Protein AF-A0A5Y8DZ98-F1 (afdb_monomer_lite)

pLDDT: mean 87.69, std 13.93, range [30.34, 97.5]

Radius of gyration: 17.72 Å; chains: 1; bounding box: 36×56×47 Å

Structure (mmCIF, N/CA/C/O backbone):
data_AF-A0A5Y8DZ98-F1
#
_entry.id   AF-A0A5Y8DZ98-F1
#
loop_
_atom_site.group_PDB
_atom_site.id
_atom_site.type_symbol
_atom_site.label_atom_id
_atom_site.label_alt_id
_atom_site.label_comp_id
_atom_site.label_asym_id
_atom_site.label_entity_id
_atom_site.label_seq_id
_atom_site.pdbx_PDB_ins_code
_atom_site.Cartn_x
_atom_site.Cartn_y
_atom_site.Cartn_z
_atom_site.occupancy
_atom_site.B_iso_or_equiv
_atom_site.auth_seq_id
_atom_site.auth_comp_id
_atom_site.auth_asym_id
_atom_site.auth_atom_id
_atom_site.pdbx_PDB_model_num
ATOM 1 N N . GLN A 1 1 ? -10.056 -2.337 24.610 1.00 84.56 1 GLN A N 1
ATOM 2 C CA . GLN A 1 1 ? -8.686 -2.217 24.076 1.00 84.56 1 GLN A CA 1
ATOM 3 C C . GLN A 1 1 ? -8.654 -0.994 23.177 1.00 84.56 1 GLN A C 1
ATOM 5 O O . GLN A 1 1 ? -9.555 -0.846 22.361 1.00 84.56 1 GLN A O 1
ATOM 10 N N . GLN A 1 2 ? -7.683 -0.100 23.363 1.00 93.94 2 GLN A N 1
ATOM 11 C CA . GLN A 1 2 ? -7.641 1.178 22.649 1.00 93.94 2 GLN A CA 1
ATOM 12 C C . GLN A 1 2 ? -6.742 1.123 21.413 1.00 93.94 2 GLN A C 1
ATOM 14 O O . GLN A 1 2 ? -5.702 0.453 21.412 1.00 93.94 2 GLN A O 1
ATOM 19 N N . MET A 1 3 ? -7.167 1.861 20.392 1.00 96.44 3 MET A N 1
ATOM 20 C CA . MET A 1 3 ? -6.425 2.163 19.170 1.00 96.44 3 MET A CA 1
ATOM 21 C C . MET A 1 3 ? -6.492 3.668 18.918 1.00 96.44 3 MET A C 1
ATOM 23 O O . MET A 1 3 ? -7.283 4.382 19.543 1.00 96.44 3 MET A O 1
ATOM 27 N N . ALA A 1 4 ? -5.654 4.143 18.011 1.00 94.94 4 ALA A N 1
ATOM 28 C CA . ALA A 1 4 ? -5.547 5.533 17.635 1.00 94.94 4 ALA A CA 1
ATOM 29 C C . ALA A 1 4 ? -5.666 5.708 16.120 1.00 94.94 4 ALA A C 1
ATOM 31 O O . ALA A 1 4 ? -5.240 4.862 15.335 1.00 94.94 4 ALA A O 1
ATOM 32 N N . ILE A 1 5 ? -6.207 6.855 15.724 1.00 93.25 5 ILE A N 1
ATOM 33 C CA . ILE A 1 5 ? -6.086 7.398 14.371 1.00 93.25 5 ILE A CA 1
ATOM 34 C C . ILE A 1 5 ? -5.378 8.751 14.428 1.00 93.25 5 ILE A C 1
ATOM 36 O O . ILE A 1 5 ? -5.344 9.408 15.475 1.00 93.25 5 ILE A O 1
ATOM 40 N N . LEU A 1 6 ? -4.809 9.157 13.298 1.00 89.31 6 LEU A N 1
ATOM 41 C CA . LEU A 1 6 ? -4.343 10.520 13.083 1.00 89.31 6 LEU A CA 1
ATOM 42 C C . LEU A 1 6 ? -5.478 11.298 12.424 1.00 89.31 6 LEU A C 1
ATOM 44 O O . LEU A 1 6 ? -6.036 10.832 11.437 1.00 89.31 6 LEU A O 1
ATOM 48 N N . VAL A 1 7 ? -5.829 12.451 12.981 1.00 86.06 7 VAL A N 1
ATOM 49 C CA . VAL A 1 7 ? -6.816 13.363 12.393 1.00 86.06 7 VAL A CA 1
ATOM 50 C C . VAL A 1 7 ? -6.179 14.728 12.208 1.00 86.06 7 VAL A C 1
ATOM 52 O O . VAL A 1 7 ? -5.336 15.127 13.013 1.00 86.06 7 VAL A O 1
ATOM 55 N N . ILE A 1 8 ? -6.591 15.440 11.161 1.00 81.69 8 ILE A N 1
ATOM 56 C CA . ILE A 1 8 ? -6.104 16.793 10.888 1.00 81.69 8 ILE A CA 1
ATOM 57 C C . ILE A 1 8 ? -6.419 17.675 12.100 1.00 81.69 8 ILE A C 1
ATOM 59 O O . ILE A 1 8 ? -7.532 17.649 12.635 1.00 81.69 8 ILE A O 1
ATOM 63 N N . SER A 1 9 ? -5.417 18.416 12.562 1.00 79.06 9 SER A N 1
ATOM 64 C CA . SER A 1 9 ? -5.589 19.362 13.660 1.00 79.06 9 SER A CA 1
ATOM 65 C C . SER A 1 9 ? -6.447 20.541 13.199 1.00 79.06 9 SER A C 1
ATOM 67 O O . SER A 1 9 ? -6.274 21.054 12.097 1.00 79.06 9 SER A O 1
ATOM 69 N N . ASP A 1 10 ? -7.356 21.005 14.057 1.00 76.50 10 ASP A N 1
ATOM 70 C CA . ASP A 1 10 ? -8.310 22.072 13.711 1.00 76.50 10 ASP A CA 1
ATOM 71 C C . ASP A 1 10 ? -7.631 23.455 13.567 1.00 76.50 10 ASP A C 1
ATOM 73 O O . ASP A 1 10 ? -8.266 24.431 13.169 1.00 76.50 10 ASP A O 1
ATOM 77 N N . SER A 1 11 ? -6.344 23.561 13.924 1.00 74.38 11 SER A N 1
ATOM 78 C CA . SER A 1 11 ? -5.565 24.800 13.945 1.00 74.38 11 SER A CA 1
ATOM 79 C C . SER A 1 11 ? -4.071 24.536 13.738 1.00 74.38 11 SER A C 1
ATOM 81 O O . SER A 1 11 ? -3.528 23.585 14.298 1.00 74.38 11 SER A O 1
ATOM 83 N N . GLU A 1 12 ? -3.388 25.431 13.015 1.00 78.25 12 GLU A N 1
ATOM 84 C CA . GLU A 1 12 ? -1.917 25.433 12.878 1.00 78.25 12 GLU A CA 1
ATOM 85 C C . GLU A 1 12 ? -1.182 25.726 14.192 1.00 78.25 12 GLU A C 1
ATOM 87 O O . GLU A 1 12 ? 0.001 25.431 14.328 1.00 78.25 12 GLU A O 1
ATOM 92 N N . ASN A 1 13 ? -1.893 26.288 15.173 1.00 81.38 13 ASN A N 1
ATOM 93 C CA . ASN A 1 13 ? -1.358 26.576 16.503 1.00 81.38 13 ASN A CA 1
ATOM 94 C C . ASN A 1 13 ? -1.533 25.408 17.485 1.00 81.38 13 ASN A C 1
ATOM 96 O O . ASN A 1 13 ? -1.167 25.543 18.653 1.00 81.38 13 ASN A O 1
ATOM 100 N N . ASP A 1 14 ? -2.146 24.301 17.055 1.00 77.75 14 ASP A N 1
ATOM 101 C CA . ASP A 1 14 ? -2.228 23.099 17.880 1.00 77.75 14 ASP A CA 1
ATOM 102 C C . ASP A 1 14 ? -0.819 22.518 18.071 1.00 77.75 14 ASP A C 1
ATOM 104 O O . ASP A 1 14 ? -0.027 22.461 17.128 1.00 77.75 14 ASP A O 1
ATOM 108 N N . LEU A 1 15 ? -0.500 22.075 19.289 1.00 77.88 15 LEU A N 1
ATOM 109 C CA . LEU A 1 15 ? 0.803 21.469 19.591 1.00 77.88 15 LEU A CA 1
ATOM 110 C C . LEU A 1 15 ? 1.046 20.217 18.747 1.00 77.88 15 LEU A C 1
ATOM 112 O O . LEU A 1 15 ? 2.191 19.898 18.432 1.00 77.88 15 LEU A O 1
ATOM 116 N N . ASP A 1 16 ? -0.038 19.552 18.356 1.00 77.06 16 ASP A N 1
ATOM 117 C CA . ASP A 1 16 ? -0.005 18.355 17.533 1.00 77.06 16 ASP A CA 1
ATOM 118 C C . ASP A 1 16 ? -0.208 18.662 16.033 1.00 77.06 16 ASP A C 1
ATOM 120 O O . ASP A 1 16 ? -0.573 17.781 15.259 1.00 77.06 16 ASP A O 1
ATOM 124 N N . TYR A 1 17 ? -0.013 19.902 15.566 1.00 74.88 17 TYR A N 1
ATOM 125 C CA . TYR A 1 17 ? -0.068 20.212 14.131 1.00 74.88 17 TYR A CA 1
ATOM 126 C C . TYR A 1 17 ? 1.042 19.468 13.347 1.00 74.88 17 TYR A C 1
ATOM 128 O O . TYR A 1 17 ? 2.193 19.441 13.787 1.00 74.88 17 TYR A O 1
ATOM 136 N N . PRO A 1 18 ? 0.760 18.873 12.166 1.00 77.06 18 PRO A N 1
ATOM 137 C CA . PRO A 1 18 ? -0.502 18.928 11.422 1.00 77.06 18 PRO A CA 1
ATOM 138 C C . PRO A 1 18 ? -1.548 17.869 11.790 1.00 77.06 18 PRO A C 1
ATOM 140 O O . PRO A 1 18 ? -2.685 17.983 11.337 1.00 77.06 1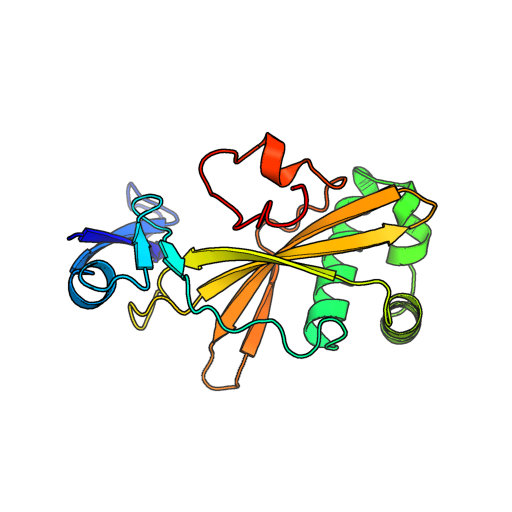8 PRO A O 1
ATOM 143 N N . ASN A 1 19 ? -1.197 16.847 12.577 1.00 82.81 19 ASN A N 1
ATOM 144 C CA . ASN A 1 19 ? -2.098 15.738 12.886 1.00 82.81 19 ASN A CA 1
ATOM 145 C C . ASN A 1 19 ? -2.100 15.386 14.375 1.00 82.81 19 ASN A C 1
ATOM 147 O O . ASN A 1 19 ? -1.088 14.924 14.909 1.00 82.81 19 ASN A O 1
ATOM 151 N N . LYS A 1 20 ? -3.275 15.460 15.003 1.00 87.44 20 LYS A N 1
ATOM 152 C CA . LYS A 1 20 ? -3.489 15.023 16.384 1.00 87.44 20 LYS A CA 1
ATOM 153 C C . LYS A 1 20 ? -3.864 13.550 16.469 1.00 87.44 20 LYS A C 1
ATOM 155 O O . LYS A 1 20 ? -4.538 12.988 15.600 1.00 87.44 20 LYS A O 1
ATOM 160 N N . ARG A 1 21 ? -3.455 12.914 17.566 1.00 91.00 21 ARG A N 1
ATOM 161 C CA . ARG A 1 21 ? -3.820 11.527 17.874 1.00 91.00 21 ARG A CA 1
ATOM 162 C C . ARG A 1 21 ? -5.205 11.482 18.517 1.00 91.00 21 ARG A C 1
ATOM 164 O O . ARG A 1 21 ? -5.408 12.045 19.589 1.00 91.00 21 ARG A O 1
ATOM 171 N N . LYS A 1 22 ? -6.139 10.743 17.917 1.00 92.31 22 LYS A N 1
ATOM 172 C CA . LYS A 1 22 ? -7.469 10.485 18.488 1.00 92.31 22 LYS A CA 1
ATOM 173 C C . LYS A 1 22 ? -7.595 9.021 18.897 1.00 92.31 22 LYS A C 1
ATOM 175 O O . LYS A 1 22 ? -7.582 8.134 18.048 1.00 92.31 22 LYS A O 1
ATOM 180 N N . TRP A 1 23 ? -7.730 8.783 20.199 1.00 95.38 23 TRP A N 1
ATOM 181 C CA . TRP A 1 23 ? -7.955 7.454 20.768 1.00 95.38 23 TRP A CA 1
ATOM 182 C C . TRP A 1 23 ? -9.430 7.055 20.700 1.00 95.38 23 TRP A C 1
ATOM 184 O O . TRP A 1 23 ? -10.314 7.894 20.874 1.00 95.38 23 TRP A O 1
ATOM 194 N N . PHE A 1 24 ? -9.699 5.768 20.503 1.00 96.31 24 PHE A N 1
ATOM 195 C CA . PHE A 1 24 ? -11.048 5.205 20.535 1.00 96.31 24 PHE A CA 1
ATOM 196 C C . PHE A 1 24 ? -11.033 3.753 21.031 1.00 96.31 24 PHE A C 1
ATOM 198 O O . PHE A 1 24 ? -9.983 3.104 21.100 1.00 96.31 24 PHE A O 1
ATOM 205 N N . ASP A 1 25 ? -12.205 3.243 21.414 1.00 96.75 25 ASP A N 1
ATOM 206 C CA . ASP A 1 25 ? -12.356 1.846 21.812 1.00 96.75 25 ASP A CA 1
ATOM 207 C C . ASP A 1 25 ? -12.480 0.938 20.582 1.00 96.75 25 ASP A C 1
ATOM 209 O O . ASP A 1 25 ? -13.462 0.991 19.845 1.00 96.75 25 ASP A O 1
ATOM 213 N N . ALA A 1 26 ? -11.488 0.070 20.386 1.00 96.94 26 ALA A N 1
ATOM 214 C CA . ALA A 1 26 ? -11.441 -0.912 19.309 1.00 96.94 26 ALA A CA 1
ATOM 215 C C . ALA A 1 26 ? -11.724 -2.343 19.802 1.00 96.94 26 ALA A C 1
ATOM 217 O O . ALA A 1 26 ? -11.442 -3.313 19.093 1.00 96.94 26 ALA A O 1
ATOM 218 N N . SER A 1 27 ? -12.278 -2.507 21.015 1.00 96.06 27 SER A N 1
ATOM 219 C CA . SER A 1 27 ? -12.555 -3.825 21.613 1.00 96.06 27 SER A CA 1
ATOM 220 C C . SER A 1 27 ? -13.384 -4.733 20.708 1.00 96.06 27 SER A C 1
ATOM 222 O O . SER A 1 27 ? -13.138 -5.936 20.666 1.00 96.06 27 SER A O 1
ATOM 224 N N . ARG A 1 28 ? -14.333 -4.172 19.946 1.00 96.12 28 ARG A N 1
ATOM 225 C CA . ARG A 1 28 ? -15.151 -4.925 18.982 1.00 96.12 28 ARG A CA 1
ATOM 226 C C . ARG A 1 28 ? -14.298 -5.715 17.986 1.00 96.12 28 ARG A C 1
ATOM 228 O O . ARG A 1 28 ? -14.642 -6.844 17.667 1.00 96.12 28 ARG A O 1
ATOM 235 N N . TRP A 1 29 ? -13.192 -5.142 17.520 1.00 96.00 29 TRP A N 1
ATOM 236 C CA . TRP A 1 29 ? -12.321 -5.775 16.529 1.00 96.00 29 TRP A CA 1
ATOM 237 C C . TRP A 1 29 ? -11.257 -6.647 17.186 1.00 96.00 29 TRP A C 1
ATOM 239 O O . TRP A 1 29 ? -11.054 -7.791 16.783 1.00 96.00 29 TRP A O 1
ATOM 249 N N . LEU A 1 30 ? -10.651 -6.140 18.260 1.00 95.25 30 LEU A N 1
ATOM 250 C CA . LEU A 1 30 ? -9.558 -6.799 18.977 1.00 95.25 30 LEU A CA 1
ATOM 251 C C . LEU A 1 30 ? -9.996 -7.966 19.878 1.00 95.25 30 LEU A C 1
ATOM 253 O O . LEU A 1 30 ? -9.157 -8.714 20.368 1.00 95.25 30 LEU A O 1
ATOM 257 N N . SER A 1 31 ? -11.298 -8.132 20.112 1.00 95.25 31 SER A N 1
ATOM 258 C CA . SER A 1 31 ? -11.852 -9.322 20.776 1.00 95.25 31 SER A CA 1
ATOM 259 C C . SER A 1 31 ? -11.991 -10.525 19.839 1.00 95.25 31 SER A C 1
ATOM 261 O O . SER A 1 31 ? -12.240 -11.637 20.301 1.00 95.25 31 SER A O 1
ATOM 263 N N . THR A 1 32 ? -11.829 -10.324 18.529 1.00 93.50 32 THR A N 1
ATOM 264 C CA . THR A 1 32 ? -11.897 -11.393 17.528 1.00 93.50 32 THR A CA 1
ATOM 265 C C . THR A 1 32 ? -10.506 -11.934 17.213 1.00 93.50 32 THR A C 1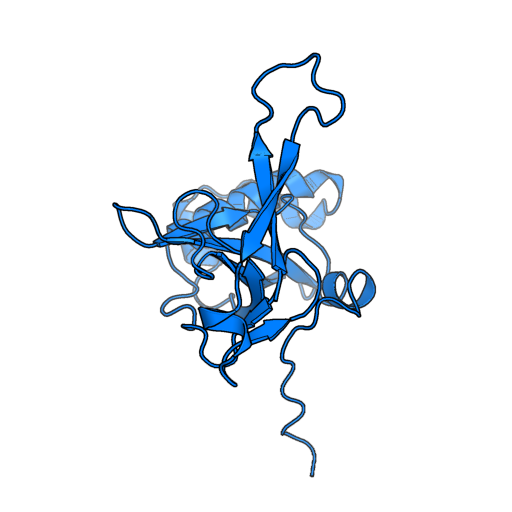
ATOM 267 O O . THR A 1 32 ? -9.517 -11.214 17.290 1.00 93.50 32 THR A O 1
ATOM 270 N N . SER A 1 33 ? -10.422 -13.185 16.758 1.00 92.31 33 SER A N 1
ATOM 271 C CA . SER A 1 33 ? -9.162 -13.750 16.256 1.00 92.31 33 SER A CA 1
ATOM 272 C C . SER A 1 33 ? -8.785 -13.251 14.857 1.00 92.31 33 SER A C 1
ATOM 274 O O . SER A 1 33 ? -7.773 -13.684 14.319 1.00 92.31 33 SER A O 1
ATOM 276 N N . GLN A 1 34 ? -9.618 -12.421 14.219 1.00 95.31 34 GLN A N 1
ATOM 277 C CA . GLN A 1 34 ? -9.360 -11.917 12.870 1.00 95.31 34 GLN A CA 1
ATOM 278 C C . GLN A 1 34 ? -8.302 -10.813 12.869 1.00 95.31 34 GLN A C 1
ATOM 280 O O . GLN A 1 34 ? -7.542 -10.717 11.908 1.00 95.31 34 GLN A O 1
ATOM 285 N N . TYR A 1 35 ? -8.253 -9.999 13.923 1.00 95.62 35 TYR A N 1
ATOM 286 C CA . TYR A 1 35 ? -7.375 -8.840 13.998 1.00 95.62 35 TYR A CA 1
ATOM 287 C C . TYR A 1 35 ? -6.327 -9.022 15.090 1.00 95.62 35 TYR A C 1
ATOM 289 O O . TYR A 1 35 ? -6.663 -9.223 16.254 1.00 95.62 35 TYR A O 1
ATOM 297 N N . ILE A 1 36 ? -5.054 -8.900 14.720 1.00 93.50 36 ILE A N 1
ATOM 298 C CA . ILE A 1 36 ? -3.935 -8.899 15.667 1.00 93.50 36 ILE A CA 1
ATOM 299 C C . ILE A 1 36 ? -3.390 -7.476 15.744 1.00 93.50 36 ILE A C 1
ATOM 301 O O . ILE A 1 36 ? -3.032 -6.895 14.721 1.00 93.50 36 ILE A O 1
ATOM 305 N N . LYS A 1 37 ? -3.330 -6.901 16.950 1.00 93.44 37 LYS A N 1
ATOM 306 C CA . LYS A 1 37 ? -2.743 -5.571 17.154 1.00 93.44 37 LYS A CA 1
ATOM 307 C C . LYS A 1 37 ? -1.243 -5.609 16.851 1.00 93.44 37 LYS A C 1
ATOM 309 O O . LYS A 1 37 ? -0.533 -6.413 17.449 1.00 93.44 37 LYS A O 1
ATOM 314 N N . ILE A 1 38 ? -0.785 -4.746 15.942 1.00 91.81 38 ILE A N 1
ATOM 315 C CA . ILE A 1 38 ? 0.643 -4.552 15.646 1.00 91.81 38 ILE A CA 1
ATOM 316 C C . ILE A 1 38 ? 1.178 -3.445 16.558 1.00 91.81 38 ILE A C 1
ATOM 318 O O . ILE A 1 38 ? 2.090 -3.663 17.350 1.00 91.81 38 ILE A O 1
ATOM 322 N N . ASP A 1 39 ? 0.553 -2.273 16.482 1.00 91.94 39 ASP A N 1
ATOM 323 C CA . ASP A 1 39 ? 0.817 -1.113 17.330 1.00 91.94 39 ASP A CA 1
ATOM 324 C C . ASP A 1 39 ? -0.486 -0.331 17.559 1.00 91.94 39 ASP A C 1
ATOM 326 O O . ASP A 1 39 ? -1.573 -0.869 17.363 1.00 91.94 39 ASP A O 1
ATOM 330 N N . ASP A 1 40 ? -0.412 0.914 18.028 1.00 94.19 40 ASP A N 1
ATOM 331 C CA . ASP A 1 40 ? -1.602 1.723 18.312 1.00 94.19 40 ASP A CA 1
ATOM 332 C C . ASP A 1 40 ? -2.390 2.160 17.070 1.00 94.19 40 ASP A C 1
ATOM 334 O O . ASP A 1 40 ? -3.540 2.564 17.218 1.00 94.19 40 ASP A O 1
ATOM 338 N N . PHE A 1 41 ? -1.825 2.060 15.867 1.00 92.56 41 PHE A N 1
ATOM 339 C CA . PHE A 1 41 ? -2.428 2.532 14.617 1.00 92.56 41 PHE A CA 1
ATOM 340 C C . PHE A 1 41 ? -2.752 1.401 13.641 1.00 92.56 41 PHE A C 1
ATOM 342 O O . PHE A 1 41 ? -3.690 1.523 12.850 1.00 92.56 41 PHE A O 1
ATOM 349 N N . TYR A 1 42 ? -1.996 0.304 13.698 1.00 93.56 42 TYR A N 1
ATOM 350 C CA . TYR A 1 42 ? -2.086 -0.778 12.728 1.00 93.56 42 TYR A CA 1
ATOM 351 C C . TYR A 1 42 ? -2.496 -2.112 13.345 1.00 93.56 42 TYR A C 1
ATOM 353 O O . TYR A 1 42 ? -2.116 -2.484 14.460 1.00 93.56 42 TYR A O 1
ATOM 361 N N . LEU A 1 43 ? -3.242 -2.868 12.547 1.00 94.50 43 LEU A N 1
ATOM 362 C CA . LEU A 1 43 ? -3.644 -4.239 12.807 1.00 94.50 43 LEU A CA 1
ATOM 363 C C . LEU A 1 43 ? -3.188 -5.135 11.657 1.00 94.50 43 LEU A C 1
ATOM 365 O O . LEU A 1 43 ? -3.141 -4.712 10.504 1.00 94.50 43 LEU A O 1
ATOM 369 N N . LEU A 1 44 ? -2.951 -6.404 11.953 1.00 94.38 44 LEU A N 1
ATOM 370 C CA . LEU A 1 44 ? -2.923 -7.456 10.948 1.00 94.38 44 LEU A CA 1
ATOM 371 C C . LEU A 1 44 ? -4.339 -8.028 10.809 1.00 94.38 44 LEU A C 1
ATOM 373 O O . LEU A 1 44 ? -4.878 -8.557 11.782 1.00 94.38 44 LEU A O 1
ATOM 377 N N . ASN A 1 45 ? -4.940 -7.936 9.619 1.00 95.00 45 ASN A N 1
ATOM 378 C CA . ASN A 1 45 ? -6.226 -8.567 9.309 1.00 95.00 45 ASN A CA 1
ATOM 379 C C . ASN A 1 45 ? -5.995 -9.941 8.667 1.00 95.00 45 ASN A C 1
ATOM 381 O O . ASN A 1 45 ? -5.615 -10.037 7.505 1.00 95.00 45 ASN A O 1
ATOM 385 N N . LEU A 1 46 ? -6.264 -11.021 9.398 1.00 93.19 46 LEU A N 1
ATOM 386 C CA . LEU A 1 46 ? -6.078 -12.395 8.910 1.00 93.19 46 LEU A CA 1
ATOM 387 C C . LEU A 1 46 ? -7.105 -12.820 7.850 1.00 93.19 46 LEU A C 1
ATOM 389 O O . LEU A 1 46 ? -6.950 -13.872 7.233 1.00 93.19 46 LEU A O 1
ATOM 393 N N . LYS A 1 47 ? -8.164 -12.031 7.651 1.00 94.12 47 LYS A N 1
ATOM 394 C CA . LYS A 1 47 ? -9.195 -12.247 6.627 1.00 94.12 47 LYS A CA 1
ATOM 395 C C . LYS A 1 47 ? -9.307 -11.030 5.708 1.00 94.12 47 LYS A C 1
ATOM 397 O O . LYS A 1 47 ? -10.409 -10.594 5.384 1.00 94.12 47 LYS A O 1
ATOM 402 N N . TYR A 1 48 ? -8.168 -10.446 5.338 1.00 92.38 48 TYR A N 1
ATOM 403 C CA . TYR A 1 48 ? -8.131 -9.342 4.385 1.00 92.38 48 TYR A CA 1
ATOM 404 C C . TYR A 1 48 ? -8.703 -9.771 3.027 1.00 92.38 48 TYR A C 1
ATOM 406 O O . TYR A 1 48 ? -8.578 -10.924 2.610 1.00 92.38 48 TYR A O 1
ATOM 414 N N . HIS A 1 49 ? -9.310 -8.824 2.315 1.00 91.50 49 HIS A N 1
ATOM 415 C CA . HIS A 1 49 ? -9.692 -9.044 0.924 1.00 91.50 49 HIS A CA 1
ATOM 416 C C . HIS A 1 49 ? -8.451 -8.894 0.038 1.00 91.50 49 HIS A C 1
ATOM 418 O O . HIS A 1 49 ? -7.825 -7.830 0.097 1.00 91.50 49 HIS A O 1
ATOM 424 N N . PRO A 1 50 ? -8.065 -9.896 -0.768 1.00 92.12 50 PRO A N 1
ATOM 425 C CA . PRO A 1 50 ? -6.961 -9.749 -1.710 1.00 92.12 50 PRO A CA 1
ATOM 426 C C . PRO A 1 50 ? -7.266 -8.673 -2.762 1.00 92.12 50 PRO A C 1
ATOM 428 O O . PRO A 1 50 ? -8.373 -8.138 -2.840 1.00 92.12 50 PRO A O 1
ATOM 431 N N . VAL A 1 51 ? -6.258 -8.301 -3.548 1.00 92.38 51 VAL A N 1
ATOM 432 C CA . VAL A 1 51 ? -6.460 -7.403 -4.691 1.00 92.38 51 VAL A CA 1
ATOM 433 C C . VAL A 1 51 ? -6.895 -8.244 -5.883 1.00 92.38 51 VAL A C 1
ATOM 435 O O . VAL A 1 51 ? -6.090 -9.000 -6.420 1.00 92.38 51 VAL A O 1
ATOM 438 N N . ASP A 1 52 ? -8.155 -8.098 -6.291 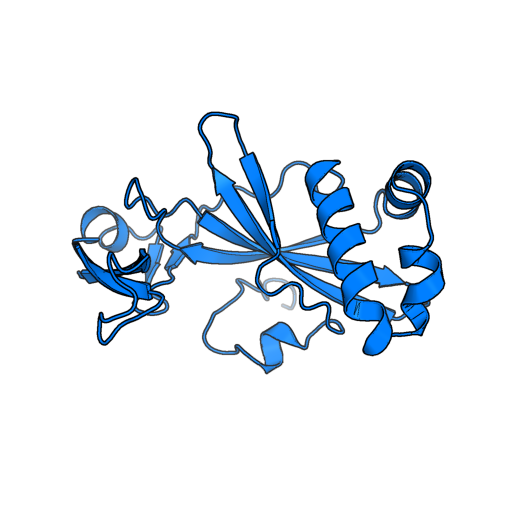1.00 88.38 52 ASP A N 1
ATOM 439 C CA . ASP A 1 52 ? -8.765 -8.929 -7.339 1.00 88.38 52 ASP A CA 1
ATOM 440 C C . ASP A 1 52 ? -8.067 -8.785 -8.698 1.00 88.38 52 ASP A C 1
ATOM 442 O O . ASP A 1 52 ? -7.852 -9.766 -9.407 1.00 88.38 52 ASP A O 1
ATOM 446 N N . ASN A 1 53 ? -7.686 -7.555 -9.058 1.00 90.94 53 ASN A N 1
ATOM 447 C CA . ASN A 1 53 ? -6.968 -7.259 -10.291 1.00 90.94 53 ASN A CA 1
ATOM 448 C C . ASN A 1 53 ? -5.773 -6.343 -10.014 1.00 90.94 53 ASN A C 1
ATOM 450 O O . ASN A 1 53 ? -5.908 -5.125 -9.924 1.00 90.94 53 ASN A O 1
ATOM 454 N N . VAL A 1 54 ? -4.578 -6.927 -9.934 1.00 91.31 54 VAL A N 1
ATOM 455 C CA . VAL A 1 54 ? -3.319 -6.176 -9.782 1.00 91.31 54 VAL A CA 1
ATOM 456 C C . VAL A 1 54 ? -2.988 -5.293 -10.992 1.00 91.31 54 VAL A C 1
ATOM 458 O O . VAL A 1 54 ? -2.200 -4.363 -10.860 1.00 91.31 54 VAL A O 1
ATOM 461 N N . ASN A 1 55 ? -3.600 -5.553 -12.153 1.00 89.75 55 ASN A N 1
ATOM 462 C CA . ASN A 1 55 ? -3.477 -4.738 -13.363 1.00 89.75 55 ASN A CA 1
ATOM 463 C C . ASN A 1 55 ? -4.622 -3.714 -13.492 1.00 89.75 55 ASN A C 1
ATOM 465 O O . ASN A 1 55 ? -4.926 -3.273 -14.601 1.00 89.75 55 ASN A O 1
ATOM 469 N N . ASP A 1 56 ? -5.307 -3.373 -12.396 1.00 91.44 56 ASP A N 1
ATOM 470 C CA . ASP A 1 56 ? -6.318 -2.317 -12.397 1.00 91.44 56 ASP A CA 1
ATOM 471 C C . ASP A 1 56 ? -5.727 -0.977 -12.866 1.00 91.44 56 ASP A C 1
ATOM 473 O O . ASP A 1 56 ? -4.602 -0.609 -12.515 1.00 91.44 56 ASP A O 1
ATOM 477 N N . ALA A 1 57 ? -6.491 -0.225 -13.660 1.00 89.50 57 ALA A N 1
ATOM 478 C CA . ALA A 1 57 ? -6.015 1.024 -14.246 1.00 89.50 57 ALA A CA 1
ATOM 479 C C . ALA A 1 57 ? -5.625 2.062 -13.179 1.00 89.50 57 ALA A C 1
ATOM 481 O O . ALA A 1 57 ? -4.650 2.789 -13.373 1.00 89.50 57 ALA A O 1
ATOM 482 N N . GLY A 1 58 ? -6.329 2.107 -12.044 1.00 89.69 58 GLY A N 1
ATOM 483 C CA . GLY A 1 58 ? -6.001 2.986 -10.925 1.00 89.69 58 GLY A CA 1
ATOM 484 C C . GLY A 1 58 ? -4.650 2.642 -10.301 1.00 89.69 58 GLY A C 1
ATOM 485 O O . GLY A 1 58 ? -3.817 3.531 -10.114 1.00 89.69 58 GLY A O 1
ATOM 486 N N . ILE A 1 59 ? -4.387 1.352 -10.063 1.00 92.31 59 ILE A N 1
ATOM 487 C CA . ILE A 1 59 ? -3.093 0.865 -9.551 1.00 92.31 59 ILE A CA 1
ATOM 488 C C . ILE A 1 59 ? -1.964 1.244 -10.512 1.00 92.31 59 ILE A C 1
ATOM 490 O O . ILE A 1 59 ? -0.950 1.805 -10.092 1.00 92.31 59 ILE A O 1
ATOM 494 N N . ILE A 1 60 ? -2.149 0.979 -11.807 1.00 93.44 60 ILE A N 1
ATOM 495 C CA . ILE A 1 60 ? -1.153 1.288 -12.835 1.00 93.44 60 ILE A CA 1
ATOM 496 C C . ILE A 1 60 ? -0.838 2.784 -12.879 1.00 93.44 60 ILE A C 1
ATOM 498 O O . ILE A 1 60 ? 0.331 3.163 -12.923 1.00 93.44 60 ILE A O 1
ATOM 502 N N . VAL A 1 61 ? -1.859 3.642 -12.862 1.00 91.62 61 VAL A N 1
ATOM 503 C CA . VAL A 1 61 ? -1.664 5.096 -12.909 1.00 91.62 61 VAL A CA 1
ATOM 504 C C . VAL A 1 61 ? -0.855 5.571 -11.702 1.00 91.62 61 VAL A C 1
ATOM 506 O O . VAL A 1 61 ? 0.096 6.336 -11.863 1.00 91.62 61 VAL A O 1
ATOM 509 N N . ILE A 1 62 ? -1.171 5.083 -10.504 1.00 92.06 62 ILE A N 1
ATOM 510 C CA . ILE A 1 62 ? -0.455 5.458 -9.277 1.00 92.06 62 ILE A CA 1
ATOM 511 C C . ILE A 1 62 ? 0.987 4.964 -9.301 1.00 92.06 62 ILE A C 1
ATOM 513 O O . ILE A 1 62 ? 1.900 5.711 -8.946 1.00 92.06 62 ILE A O 1
ATOM 517 N N . LEU A 1 63 ? 1.211 3.734 -9.762 1.00 93.50 63 LEU A N 1
ATOM 518 C CA . LEU A 1 63 ? 2.553 3.199 -9.940 1.00 93.50 63 LEU A CA 1
ATOM 519 C C . LEU A 1 63 ? 3.371 4.061 -10.910 1.00 93.50 63 LEU A C 1
ATOM 521 O O . LEU A 1 63 ? 4.535 4.353 -10.644 1.00 93.50 63 LEU A O 1
ATOM 525 N N . HIS A 1 64 ? 2.762 4.512 -12.006 1.00 93.94 64 HIS A N 1
ATOM 526 C CA . HIS A 1 64 ? 3.424 5.379 -12.974 1.00 93.94 64 HIS A CA 1
ATOM 527 C C . HIS A 1 64 ? 3.846 6.718 -12.355 1.00 93.94 64 HIS A C 1
ATOM 529 O O . HIS A 1 64 ? 4.973 7.173 -12.568 1.00 93.94 64 HIS A O 1
ATOM 535 N N . PHE A 1 65 ? 2.974 7.331 -11.546 1.00 92.44 65 PHE A N 1
ATOM 536 C CA . PHE A 1 65 ? 3.315 8.536 -10.787 1.00 92.44 65 PHE A CA 1
ATOM 537 C C . PHE A 1 65 ? 4.471 8.287 -9.812 1.00 92.44 65 PHE A C 1
ATOM 539 O O . PHE A 1 65 ? 5.445 9.036 -9.827 1.00 92.44 65 PHE A O 1
ATOM 546 N N . ALA A 1 66 ? 4.432 7.192 -9.048 1.00 93.25 66 ALA A N 1
ATOM 547 C CA . ALA A 1 66 ? 5.520 6.831 -8.140 1.00 93.25 66 ALA A CA 1
ATOM 548 C C . ALA A 1 66 ? 6.858 6.622 -8.879 1.00 93.25 66 ALA A C 1
ATOM 550 O O . ALA A 1 66 ? 7.913 7.011 -8.379 1.00 93.25 66 ALA A O 1
ATOM 551 N N . ILE A 1 67 ? 6.832 6.057 -10.093 1.00 94.50 67 ILE A N 1
ATOM 552 C CA . ILE A 1 67 ? 8.025 5.894 -10.937 1.00 94.50 67 ILE A CA 1
ATOM 553 C C . ILE A 1 67 ? 8.599 7.245 -11.361 1.00 94.50 67 ILE A C 1
ATOM 555 O O . ILE A 1 67 ? 9.814 7.434 -11.293 1.00 94.50 67 ILE A O 1
ATOM 559 N N . ARG A 1 68 ? 7.745 8.190 -11.767 1.00 93.56 68 ARG A N 1
ATOM 560 C CA . ARG A 1 68 ? 8.165 9.548 -12.148 1.00 93.56 68 ARG A CA 1
ATOM 561 C C . ARG A 1 68 ? 8.837 10.283 -10.992 1.00 93.56 68 ARG A C 1
ATOM 563 O O . ARG A 1 68 ? 9.883 10.891 -11.201 1.00 93.56 68 ARG A O 1
ATOM 570 N N . ASP A 1 69 ? 8.311 10.158 -9.779 1.00 92.31 69 ASP A N 1
ATOM 571 C CA . ASP A 1 69 ? 8.906 10.787 -8.593 1.00 92.31 69 ASP A CA 1
ATOM 572 C C . ASP A 1 69 ? 10.229 10.122 -8.176 1.00 92.31 69 ASP A C 1
ATOM 574 O O . ASP A 1 69 ? 11.128 10.765 -7.625 1.00 92.31 69 ASP A O 1
ATOM 578 N N . ALA A 1 70 ? 10.395 8.837 -8.493 1.00 93.19 70 ALA A N 1
ATOM 579 C CA . ALA A 1 70 ? 11.565 8.056 -8.119 1.00 93.19 70 ALA A CA 1
ATOM 580 C C . ALA A 1 70 ? 12.777 8.216 -9.056 1.00 93.19 70 ALA A C 1
ATOM 582 O O . ALA A 1 70 ? 13.861 7.750 -8.700 1.00 93.19 70 ALA A O 1
ATOM 583 N N . ILE A 1 71 ? 12.658 8.886 -10.211 1.00 95.00 71 ILE A N 1
ATOM 584 C CA . ILE A 1 71 ? 13.733 8.954 -11.226 1.00 95.00 71 ILE A CA 1
ATOM 585 C C . ILE A 1 71 ? 15.050 9.538 -10.700 1.00 95.00 71 ILE A C 1
ATOM 587 O O . ILE A 1 71 ? 16.121 9.143 -11.150 1.00 95.00 71 ILE A O 1
ATOM 591 N N . LYS A 1 72 ? 15.000 10.457 -9.725 1.00 93.75 72 LYS A N 1
ATOM 592 C CA . LYS A 1 72 ? 16.217 11.012 -9.102 1.00 93.75 72 LYS A CA 1
ATOM 593 C C . LYS A 1 72 ? 16.993 9.949 -8.322 1.00 93.75 72 LYS A C 1
ATOM 595 O O . LYS A 1 72 ? 18.214 10.017 -8.247 1.00 93.75 72 LYS A O 1
ATOM 600 N N . LYS A 1 73 ? 16.277 8.993 -7.729 1.00 94.56 73 LYS A N 1
ATOM 601 C CA . LYS A 1 73 ? 16.829 7.892 -6.934 1.00 94.56 73 LYS A CA 1
ATOM 602 C C . LYS A 1 73 ? 17.174 6.678 -7.799 1.00 94.56 73 LYS A C 1
ATOM 604 O O . LYS A 1 73 ? 18.169 6.015 -7.526 1.00 94.56 73 LYS A O 1
ATOM 609 N N . PHE A 1 74 ? 16.374 6.414 -8.830 1.00 96.00 74 PHE A N 1
ATOM 610 C CA . PHE A 1 74 ? 16.536 5.303 -9.767 1.00 96.00 74 PHE A CA 1
ATOM 611 C C . PHE A 1 74 ? 16.472 5.807 -11.217 1.00 96.00 74 PHE A C 1
ATOM 613 O O . PHE A 1 74 ? 15.439 5.655 -11.881 1.00 96.00 74 PHE A O 1
ATOM 620 N N . PRO A 1 75 ? 17.552 6.430 -11.729 1.00 96.12 75 PRO A N 1
ATOM 621 C CA . PRO A 1 75 ? 17.590 6.967 -13.090 1.00 96.12 75 PRO A CA 1
ATOM 622 C C . PRO A 1 75 ? 17.330 5.916 -14.174 1.00 96.12 75 PRO A C 1
ATOM 624 O O . PRO A 1 75 ? 16.862 6.247 -15.261 1.00 96.12 75 PRO A O 1
ATOM 627 N N . GLU A 1 76 ? 17.586 4.638 -13.891 1.00 96.31 76 GLU A N 1
ATOM 628 C CA . GLU A 1 76 ? 17.293 3.533 -14.800 1.00 96.31 76 GLU A CA 1
ATOM 629 C C . GLU A 1 76 ? 15.797 3.416 -15.145 1.00 96.31 76 GLU A C 1
ATOM 631 O O . GLU A 1 76 ? 15.459 2.953 -16.237 1.00 96.31 76 GLU A O 1
ATOM 636 N N . LEU A 1 77 ? 14.902 3.912 -14.281 1.00 96.81 77 LEU A N 1
ATOM 637 C CA . LEU A 1 77 ? 13.454 3.924 -14.505 1.00 96.81 77 LEU A CA 1
ATOM 638 C C . LEU A 1 77 ? 12.988 5.027 -15.472 1.00 96.81 77 LEU A C 1
ATOM 640 O O . LEU A 1 77 ? 11.803 5.080 -15.805 1.00 96.81 77 LEU A O 1
ATOM 644 N N . LEU A 1 78 ? 13.890 5.888 -15.965 1.00 97.00 78 LEU A N 1
ATOM 645 C CA . LEU A 1 78 ? 13.547 7.035 -16.813 1.00 97.00 78 LEU A CA 1
ATOM 646 C C . LEU A 1 78 ? 12.691 6.644 -18.027 1.00 97.00 78 LEU A C 1
ATOM 648 O O . LEU A 1 78 ? 11.704 7.315 -18.317 1.00 97.00 78 LEU A O 1
ATOM 652 N N . LYS A 1 79 ? 13.009 5.526 -18.692 1.00 96.94 79 LYS A N 1
ATOM 653 C CA . LYS A 1 79 ? 12.232 5.051 -19.851 1.00 96.94 79 LYS A CA 1
ATOM 654 C C . LYS A 1 79 ? 10.784 4.730 -19.488 1.00 96.94 79 LYS A C 1
ATOM 656 O O . LYS A 1 79 ? 9.896 5.054 -20.263 1.00 96.94 79 LYS A O 1
ATOM 661 N N . LEU A 1 80 ? 10.549 4.129 -18.319 1.00 96.62 80 LEU A N 1
ATOM 662 C CA . LEU A 1 80 ? 9.195 3.857 -17.838 1.00 96.62 80 LEU A CA 1
ATOM 663 C C . LEU A 1 80 ? 8.461 5.156 -17.507 1.00 96.62 80 LEU A C 1
ATOM 665 O O . LEU A 1 80 ? 7.317 5.315 -17.902 1.00 96.62 80 LEU A O 1
ATOM 669 N N . SER A 1 81 ? 9.135 6.106 -16.849 1.00 95.31 81 SER A N 1
ATOM 670 C CA . SER A 1 81 ? 8.530 7.389 -16.457 1.00 95.31 81 SER A CA 1
ATOM 671 C C . SER A 1 81 ? 8.064 8.255 -17.638 1.00 95.31 81 SER A C 1
ATOM 673 O O . SER A 1 81 ? 7.172 9.091 -17.474 1.00 95.31 81 SER A O 1
ATOM 675 N N . GLN A 1 82 ? 8.700 8.073 -18.802 1.00 96.62 82 GLN A N 1
ATOM 676 C CA . GLN A 1 82 ? 8.466 8.831 -20.031 1.00 96.62 82 GLN A CA 1
ATOM 677 C C . GLN A 1 82 ? 7.394 8.208 -20.930 1.00 96.62 82 GLN A C 1
ATOM 679 O O . GLN A 1 82 ? 6.985 8.850 -21.896 1.00 96.62 82 GLN A O 1
ATOM 684 N N . MET A 1 83 ? 6.942 6.984 -20.636 1.00 97.50 83 MET A N 1
ATOM 685 C CA . MET A 1 83 ? 5.810 6.393 -21.345 1.00 97.50 83 MET A CA 1
ATOM 686 C C . MET A 1 83 ? 4.563 7.254 -21.119 1.00 97.50 83 MET A C 1
ATOM 688 O O . MET A 1 83 ? 4.408 7.909 -20.082 1.00 97.50 83 MET A O 1
ATOM 692 N N . ASP A 1 84 ? 3.645 7.256 -22.080 1.00 94.88 84 ASP A N 1
ATOM 693 C CA . ASP A 1 84 ? 2.289 7.701 -21.785 1.00 94.88 84 ASP A CA 1
ATOM 694 C C . ASP A 1 84 ? 1.551 6.633 -20.957 1.00 94.88 84 ASP A C 1
ATOM 696 O O . ASP A 1 84 ? 2.024 5.510 -20.771 1.00 94.88 84 ASP A O 1
ATOM 700 N N . ASN A 1 85 ? 0.388 6.981 -20.404 1.00 90.50 85 ASN A N 1
ATOM 701 C CA . ASN A 1 85 ? -0.337 6.072 -19.514 1.00 90.50 85 ASN A CA 1
ATOM 702 C C . ASN A 1 85 ? -0.827 4.798 -20.215 1.00 90.50 85 ASN A C 1
ATOM 704 O O . ASN A 1 85 ? -0.947 3.767 -19.557 1.00 90.50 85 ASN A O 1
ATOM 708 N N . LYS A 1 86 ? -1.121 4.850 -21.517 1.00 93.06 86 LYS A N 1
ATOM 709 C CA . LYS A 1 86 ? -1.620 3.699 -22.274 1.00 93.06 86 LYS A CA 1
ATOM 710 C C . LYS A 1 86 ? -0.486 2.717 -22.549 1.00 93.06 86 LYS A C 1
ATOM 712 O O . LYS A 1 86 ? -0.647 1.522 -22.300 1.00 93.06 86 LYS A O 1
ATOM 717 N N . ASP A 1 87 ? 0.654 3.229 -22.998 1.00 95.75 87 ASP A N 1
ATOM 718 C CA . ASP A 1 87 ? 1.851 2.428 -23.240 1.00 95.75 87 ASP A CA 1
ATOM 719 C C . ASP A 1 87 ? 2.385 1.835 -21.938 1.00 95.75 87 ASP A C 1
ATOM 721 O O . ASP A 1 87 ? 2.688 0.643 -21.879 1.00 95.75 87 ASP A O 1
ATOM 725 N N . PHE A 1 88 ? 2.414 2.630 -20.864 1.00 95.62 88 PHE A N 1
ATOM 726 C CA . PHE A 1 88 ? 2.803 2.152 -19.541 1.00 95.62 88 PHE A CA 1
ATOM 727 C C . PHE A 1 88 ? 1.863 1.051 -19.037 1.00 95.62 88 PHE A C 1
ATOM 729 O O . PHE A 1 88 ? 2.325 0.011 -18.567 1.00 95.62 88 PHE A O 1
ATOM 736 N N . PHE A 1 89 ? 0.545 1.236 -19.184 1.00 94.44 89 PHE A N 1
ATOM 737 C CA . PHE A 1 89 ? -0.439 0.222 -18.812 1.00 94.44 89 PHE A CA 1
ATOM 738 C C . PHE A 1 89 ? -0.196 -1.090 -19.541 1.00 94.44 89 PHE A C 1
ATOM 740 O O . PHE A 1 89 ? -0.073 -2.129 -18.896 1.00 94.44 89 PHE A O 1
ATOM 747 N N . HIS A 1 90 ? -0.050 -1.051 -20.864 1.00 94.56 90 HIS A N 1
ATOM 748 C CA . HIS A 1 90 ? 0.219 -2.258 -21.635 1.00 94.56 90 HIS A CA 1
ATOM 749 C C . HIS A 1 90 ? 1.573 -2.884 -21.277 1.00 94.56 90 HIS A C 1
ATOM 751 O O . HIS A 1 90 ? 1.675 -4.101 -21.144 1.00 94.56 90 HIS A O 1
ATOM 7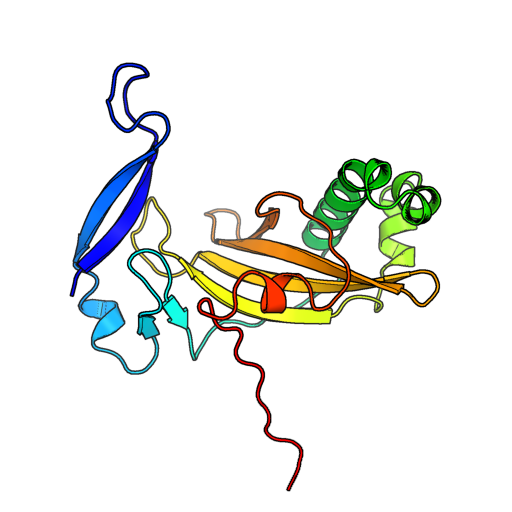57 N N . PHE A 1 91 ? 2.601 -2.063 -21.051 1.00 94.69 91 PHE A N 1
ATOM 758 C CA . PHE A 1 91 ? 3.917 -2.541 -20.646 1.00 94.69 91 PHE A CA 1
ATOM 759 C C . PHE A 1 91 ? 3.878 -3.292 -19.313 1.00 94.69 91 PHE A C 1
ATOM 761 O O . PHE A 1 91 ? 4.585 -4.290 -19.171 1.00 94.69 91 PHE A O 1
ATOM 768 N N . MET A 1 92 ? 3.093 -2.819 -18.345 1.00 93.38 92 MET A N 1
ATOM 769 C CA . MET A 1 92 ? 3.031 -3.377 -16.992 1.00 93.38 92 MET A CA 1
ATOM 770 C C . MET A 1 92 ? 2.078 -4.563 -16.847 1.00 93.38 92 MET A C 1
ATOM 772 O O . MET A 1 92 ? 2.150 -5.263 -15.834 1.00 93.38 92 MET A O 1
ATOM 776 N N . GLN A 1 93 ? 1.221 -4.819 -17.840 1.00 90.06 93 GLN A N 1
ATOM 777 C CA . GLN A 1 93 ? 0.294 -5.948 -17.806 1.00 90.06 93 GLN A CA 1
ATOM 778 C C . GLN A 1 93 ? 1.022 -7.253 -17.479 1.00 90.06 93 GLN A C 1
ATOM 780 O O . GLN A 1 93 ? 1.978 -7.643 -18.149 1.00 90.06 93 GLN A O 1
ATOM 785 N N . ASN A 1 94 ? 0.533 -7.938 -16.446 1.00 87.94 94 ASN A N 1
ATOM 786 C CA . ASN A 1 94 ? 1.039 -9.226 -15.966 1.00 87.94 94 ASN A CA 1
ATOM 787 C C . ASN A 1 94 ? 2.483 -9.191 -15.434 1.00 87.94 94 ASN A C 1
ATOM 789 O O . ASN A 1 94 ? 3.089 -10.243 -15.242 1.00 87.94 94 ASN A O 1
ATOM 793 N N . LYS A 1 95 ? 3.036 -8.000 -15.170 1.00 91.56 95 LYS A N 1
ATOM 794 C CA . LYS A 1 95 ? 4.357 -7.809 -14.539 1.00 91.56 95 LYS A CA 1
ATOM 795 C C . LYS A 1 95 ? 4.264 -7.356 -13.085 1.00 91.56 95 LYS A C 1
ATOM 797 O O . LYS A 1 95 ? 5.277 -6.975 -12.497 1.00 91.56 95 LYS A O 1
ATOM 802 N N . LEU A 1 96 ? 3.052 -7.362 -12.536 1.00 94.31 96 LEU A N 1
ATOM 803 C CA . LEU A 1 96 ? 2.760 -6.952 -11.176 1.00 94.31 96 LEU A CA 1
ATOM 804 C C . LEU A 1 96 ? 2.399 -8.143 -10.309 1.00 94.31 96 LEU A C 1
ATOM 806 O O . LEU A 1 96 ? 1.637 -9.023 -10.703 1.00 94.31 96 LEU A O 1
ATOM 810 N N . SER A 1 97 ? 2.911 -8.110 -9.092 1.00 95.06 97 SER A N 1
ATOM 811 C CA . SER A 1 97 ? 2.438 -8.925 -7.983 1.00 95.06 97 SER A CA 1
ATOM 812 C C . SER A 1 97 ? 2.315 -8.040 -6.753 1.00 95.06 97 SER A C 1
ATOM 814 O O . SER A 1 97 ? 2.811 -6.912 -6.740 1.00 95.06 97 SER A O 1
ATOM 816 N N . ASN A 1 98 ? 1.684 -8.537 -5.700 1.00 95.06 98 ASN A N 1
ATOM 817 C CA . ASN A 1 98 ? 1.654 -7.833 -4.431 1.00 95.06 98 ASN A CA 1
ATOM 818 C C . ASN A 1 98 ? 1.691 -8.791 -3.244 1.00 95.06 98 ASN A C 1
ATOM 820 O O . ASN A 1 98 ? 1.536 -10.002 -3.388 1.00 95.06 98 ASN A O 1
ATOM 824 N N . GLU A 1 99 ? 1.902 -8.211 -2.074 1.00 93.38 99 GLU A N 1
ATOM 825 C CA . GLU A 1 99 ? 1.658 -8.843 -0.788 1.00 93.38 99 GLU A CA 1
ATOM 826 C C . GLU A 1 99 ? 0.810 -7.923 0.089 1.00 93.38 99 GLU A C 1
ATOM 828 O O . GLU A 1 99 ? 0.812 -6.697 -0.065 1.00 93.38 99 GLU A O 1
ATOM 833 N N . TYR A 1 100 ? 0.085 -8.528 1.022 1.00 94.62 100 TYR A N 1
ATOM 834 C CA . TYR A 1 100 ? -0.622 -7.805 2.066 1.00 94.62 100 TYR A CA 1
ATOM 835 C C . TYR A 1 100 ? 0.326 -7.457 3.215 1.00 94.62 100 TYR A C 1
ATOM 837 O O . TYR A 1 100 ? 1.099 -8.307 3.661 1.00 94.62 100 TYR A O 1
ATOM 845 N N . LEU A 1 101 ? 0.229 -6.224 3.713 1.00 92.69 101 LEU A N 1
ATOM 846 C CA . LEU A 1 101 ? 1.016 -5.749 4.845 1.00 92.69 101 LEU A CA 1
ATOM 847 C C . LEU A 1 101 ? 0.163 -5.700 6.113 1.00 92.69 101 LEU A C 1
ATOM 849 O O . LEU A 1 101 ? 0.310 -6.521 7.008 1.00 92.69 101 LEU A O 1
ATOM 853 N N . ARG A 1 102 ? -0.730 -4.716 6.200 1.00 93.94 102 ARG A N 1
ATOM 854 C CA . ARG A 1 102 ? -1.461 -4.375 7.427 1.00 93.94 102 ARG A CA 1
ATOM 855 C C . ARG A 1 102 ? -2.702 -3.561 7.103 1.00 93.94 102 ARG A C 1
ATOM 857 O O . ARG A 1 102 ? -2.826 -3.055 5.997 1.00 93.94 102 ARG A O 1
ATOM 864 N N . THR A 1 103 ? -3.584 -3.369 8.071 1.00 94.69 103 THR A N 1
ATOM 865 C CA . THR A 1 103 ? -4.711 -2.438 7.973 1.00 94.69 103 THR A CA 1
ATOM 866 C C . THR A 1 103 ? -4.577 -1.348 9.021 1.00 94.69 103 THR A C 1
ATOM 868 O O . THR A 1 103 ? -4.105 -1.596 10.132 1.00 94.69 103 THR A O 1
ATOM 871 N N . LYS A 1 104 ? -5.029 -0.142 8.689 1.00 93.69 104 LYS A N 1
ATOM 872 C CA . LYS A 1 104 ? -5.356 0.888 9.674 1.00 93.69 104 LYS A CA 1
ATOM 873 C C . LYS A 1 104 ? -6.864 1.079 9.757 1.00 93.69 104 LYS A C 1
ATOM 875 O O . LYS A 1 104 ? -7.626 0.539 8.953 1.00 93.69 104 LYS A O 1
ATOM 880 N N . PHE A 1 105 ? -7.267 1.866 10.740 1.00 94.94 105 PHE A N 1
ATOM 881 C CA . PHE A 1 105 ? -8.632 2.340 10.873 1.00 94.94 105 PHE A CA 1
ATOM 882 C C . PHE A 1 105 ? -8.902 3.505 9.932 1.00 94.94 105 PHE A C 1
ATOM 884 O O . PHE A 1 105 ? -8.108 4.443 9.849 1.00 94.94 105 PHE A O 1
ATOM 891 N N . ASN A 1 106 ? -10.037 3.439 9.247 1.00 92.50 106 ASN A N 1
ATOM 892 C CA . ASN A 1 106 ? -10.574 4.552 8.493 1.00 92.50 106 ASN A CA 1
ATOM 893 C C . ASN A 1 106 ? -10.929 5.693 9.458 1.00 92.50 106 ASN A C 1
ATOM 895 O O . ASN A 1 106 ? -11.535 5.480 10.510 1.00 92.50 106 ASN A O 1
ATOM 899 N N . GLU A 1 107 ? -10.501 6.900 9.105 1.00 90.12 107 GLU A N 1
ATOM 900 C CA . GLU A 1 107 ? -10.519 8.061 10.001 1.00 90.12 107 GLU A CA 1
ATOM 901 C C . GLU A 1 107 ? -11.943 8.563 10.299 1.00 90.12 107 GLU A C 1
ATOM 903 O O . GLU A 1 107 ? -12.181 9.117 11.376 1.00 90.12 107 GLU A O 1
ATOM 908 N N . ASP A 1 108 ? -12.893 8.289 9.401 1.00 88.69 108 ASP A N 1
ATOM 909 C CA . ASP A 1 108 ? -14.288 8.723 9.511 1.00 88.69 108 ASP A CA 1
ATOM 910 C C . ASP A 1 108 ? -15.163 7.679 10.217 1.00 88.69 108 ASP A C 1
ATOM 912 O O . ASP A 1 108 ? -15.977 8.007 11.081 1.00 88.69 108 ASP A O 1
ATOM 916 N N . THR A 1 109 ? -14.986 6.402 9.868 1.00 92.06 109 THR A N 1
ATOM 917 C CA . THR A 1 109 ? -15.860 5.304 10.322 1.00 92.06 109 THR A CA 1
ATOM 918 C C . THR A 1 109 ? -15.322 4.542 11.529 1.00 92.06 109 THR A C 1
ATOM 920 O O . THR A 1 109 ? -16.088 3.865 12.215 1.00 92.06 109 THR A O 1
ATOM 923 N N . LEU A 1 110 ? -14.017 4.641 11.811 1.00 93.62 110 LEU A N 1
ATOM 924 C CA . LEU A 1 110 ? -13.316 3.827 12.812 1.00 93.62 110 LEU A CA 1
ATOM 925 C C . LEU A 1 110 ? -13.437 2.313 12.558 1.00 93.62 110 LEU A C 1
ATOM 927 O O . LEU A 1 110 ? -13.336 1.498 13.484 1.00 93.62 110 LEU A O 1
ATOM 931 N N . GLU A 1 111 ? -13.609 1.920 11.295 1.00 94.81 111 GLU A N 1
ATOM 932 C CA . GLU A 1 111 ? -13.531 0.528 10.856 1.00 94.81 111 GLU A CA 1
ATOM 933 C C . GLU A 1 111 ? -12.147 0.214 10.253 1.00 94.81 111 GLU A C 1
ATOM 935 O O . GLU A 1 111 ? -11.540 1.075 9.614 1.00 94.81 111 GLU A O 1
ATOM 940 N N . PRO A 1 112 ? -11.593 -0.995 10.466 1.00 94.69 112 PRO A N 1
ATOM 941 C CA . PRO A 1 112 ? -10.273 -1.378 9.967 1.00 94.69 112 PRO A CA 1
ATOM 942 C C . PRO A 1 112 ? -10.348 -1.808 8.491 1.00 94.69 112 PRO A C 1
ATOM 944 O O . PRO A 1 112 ? -10.275 -2.997 8.178 1.00 94.69 112 PRO A O 1
ATOM 947 N N . THR A 1 113 ? -10.564 -0.835 7.603 1.00 94.06 113 THR A N 1
ATOM 948 C CA . THR A 1 113 ? -10.835 -1.040 6.163 1.00 94.06 113 THR A CA 1
ATOM 949 C C . THR A 1 113 ? -9.748 -0.487 5.241 1.00 94.06 113 THR A C 1
ATOM 951 O O . THR A 1 113 ? -9.794 -0.695 4.029 1.00 94.06 113 THR A O 1
ATOM 954 N N . ASP A 1 114 ? -8.801 0.261 5.801 1.00 94.25 114 ASP A N 1
ATOM 955 C CA . ASP A 1 114 ? -7.748 0.948 5.064 1.00 94.25 114 ASP A CA 1
ATOM 956 C C . ASP A 1 114 ? -6.502 0.044 5.024 1.00 94.25 114 ASP A C 1
ATOM 958 O O . ASP A 1 114 ? -5.685 0.034 5.950 1.00 94.25 114 ASP A O 1
ATOM 962 N N . ASP A 1 115 ? -6.384 -0.753 3.960 1.00 94.50 115 ASP A N 1
ATOM 963 C CA . ASP A 1 115 ? -5.403 -1.836 3.837 1.00 94.50 115 ASP A CA 1
ATOM 964 C C . ASP A 1 115 ? -4.146 -1.421 3.066 1.00 94.50 115 ASP A C 1
ATOM 966 O O . ASP A 1 115 ? -4.206 -0.865 1.974 1.00 94.50 115 ASP A O 1
ATOM 970 N N . TYR A 1 116 ? -2.987 -1.784 3.588 1.00 94.00 116 TYR A N 1
ATOM 971 C CA . TYR A 1 116 ? -1.685 -1.573 2.979 1.00 94.00 116 TYR A CA 1
ATOM 972 C C . TYR A 1 116 ? -1.241 -2.819 2.222 1.00 94.00 116 TYR A C 1
ATOM 974 O O . TYR A 1 116 ? -1.258 -3.931 2.755 1.00 94.00 116 TYR A O 1
ATOM 982 N N . PHE A 1 117 ? -0.770 -2.605 1.000 1.00 94.38 117 PHE A N 1
ATOM 983 C CA . PHE A 1 117 ? -0.195 -3.627 0.139 1.00 94.38 117 PHE A CA 1
ATOM 984 C C . PHE A 1 117 ? 1.172 -3.174 -0.359 1.00 94.38 117 PHE A C 1
ATOM 986 O O . PHE A 1 117 ? 1.357 -2.005 -0.700 1.00 94.38 117 PHE A O 1
ATOM 993 N N . LEU A 1 118 ? 2.114 -4.108 -0.463 1.00 94.25 118 LEU A N 1
ATOM 994 C CA . LEU A 1 118 ? 3.379 -3.876 -1.148 1.00 94.25 118 LEU A CA 1
ATOM 995 C C . LEU A 1 118 ? 3.273 -4.459 -2.552 1.00 94.25 118 LEU A C 1
ATOM 997 O O . LEU A 1 118 ? 3.113 -5.664 -2.723 1.00 94.25 118 LEU A O 1
ATOM 1001 N N . PHE A 1 119 ? 3.315 -3.595 -3.559 1.00 95.00 119 PHE A N 1
ATOM 1002 C CA . PHE A 1 119 ? 3.305 -3.989 -4.962 1.00 95.00 119 PHE A CA 1
ATOM 1003 C C . PHE A 1 119 ? 4.727 -4.141 -5.471 1.00 95.00 119 PHE A C 1
ATOM 1005 O O . PHE A 1 119 ? 5.591 -3.329 -5.151 1.00 95.00 119 PHE A O 1
ATOM 1012 N N . PHE A 1 120 ? 4.946 -5.145 -6.312 1.00 95.69 120 PHE A N 1
ATOM 1013 C CA . PHE A 1 120 ? 6.238 -5.456 -6.902 1.00 95.69 120 PHE A CA 1
ATOM 1014 C C . PHE A 1 120 ? 6.173 -5.400 -8.419 1.00 95.69 120 PHE A C 1
ATOM 1016 O O . PHE A 1 120 ? 5.188 -5.823 -9.024 1.00 95.69 120 PHE A O 1
ATOM 1023 N N . PHE A 1 121 ? 7.263 -4.941 -9.025 1.00 95.44 121 PHE A N 1
ATOM 1024 C CA . PHE A 1 121 ? 7.479 -5.028 -10.463 1.00 95.44 121 PHE A CA 1
ATOM 1025 C C . PHE A 1 121 ? 8.953 -5.251 -10.771 1.00 95.44 121 PHE A C 1
ATOM 1027 O O . PHE A 1 121 ? 9.826 -4.844 -10.004 1.00 95.44 121 PHE A O 1
ATOM 1034 N N . THR A 1 122 ? 9.243 -5.870 -11.911 1.00 94.31 122 THR A N 1
ATOM 1035 C CA . THR A 1 122 ? 10.618 -6.079 -12.374 1.00 94.31 122 THR A CA 1
ATOM 1036 C C . THR A 1 122 ? 10.866 -5.290 -13.649 1.00 94.31 122 THR A C 1
ATOM 1038 O O . THR A 1 122 ? 10.084 -5.350 -14.599 1.00 94.31 122 THR A O 1
ATOM 1041 N N . TYR A 1 123 ? 11.978 -4.565 -13.683 1.00 94.88 123 TYR A N 1
ATOM 1042 C CA . TYR A 1 123 ? 12.428 -3.818 -14.847 1.00 94.88 123 TYR A CA 1
ATOM 1043 C C . TYR A 1 123 ? 13.944 -3.950 -14.994 1.00 94.88 123 TYR A C 1
ATOM 1045 O O . TYR A 1 123 ? 14.678 -3.704 -14.041 1.00 94.88 123 TYR A O 1
ATOM 1053 N N . ASN A 1 124 ? 14.405 -4.357 -16.182 1.00 92.31 124 ASN A N 1
ATOM 1054 C CA . ASN A 1 124 ? 15.818 -4.643 -16.467 1.00 92.31 124 ASN A CA 1
ATOM 1055 C C . ASN A 1 124 ? 16.482 -5.504 -15.378 1.00 92.31 124 ASN A C 1
ATOM 1057 O O . ASN A 1 124 ? 17.508 -5.123 -14.826 1.00 92.31 124 ASN A O 1
ATOM 1061 N N . GLU A 1 125 ? 15.850 -6.634 -15.038 1.00 93.44 125 GLU A N 1
ATOM 1062 C CA . GLU A 1 125 ? 16.315 -7.603 -14.023 1.00 93.44 125 GLU A CA 1
ATOM 1063 C C . GLU A 1 125 ? 16.340 -7.083 -12.573 1.00 93.44 125 GLU A C 1
ATOM 1065 O O . GLU A 1 125 ? 16.581 -7.848 -11.640 1.00 93.44 125 GLU A O 1
ATOM 1070 N N . ILE A 1 126 ? 16.007 -5.812 -12.344 1.00 95.31 126 ILE A N 1
ATOM 1071 C CA . ILE A 1 126 ? 15.887 -5.232 -11.009 1.00 95.31 126 ILE A CA 1
ATOM 1072 C C . ILE A 1 126 ? 14.425 -5.296 -10.583 1.00 95.31 126 ILE A C 1
ATOM 1074 O O . ILE A 1 126 ? 13.529 -4.822 -11.281 1.00 95.31 126 ILE A O 1
ATOM 1078 N N . SER A 1 127 ? 14.180 -5.892 -9.418 1.00 95.94 127 SER A N 1
ATOM 1079 C CA . SER A 1 127 ? 12.856 -5.893 -8.800 1.00 95.94 127 SER A CA 1
ATOM 1080 C C . SER A 1 127 ? 12.712 -4.702 -7.864 1.00 95.94 127 SER A C 1
ATOM 1082 O O . SER A 1 127 ? 13.575 -4.450 -7.020 1.00 95.94 127 SER A O 1
ATOM 1084 N N . TYR A 1 128 ? 11.600 -4.000 -8.006 1.00 96.56 128 TYR A N 1
ATOM 1085 C CA . TYR A 1 128 ? 11.226 -2.835 -7.228 1.00 96.56 128 TYR A CA 1
ATOM 1086 C C . TYR A 1 128 ? 9.968 -3.124 -6.427 1.00 96.56 128 TYR A C 1
ATOM 1088 O O . TYR A 1 128 ? 9.230 -4.069 -6.713 1.00 96.56 128 TYR A O 1
ATOM 1096 N N . GLU A 1 129 ? 9.732 -2.285 -5.432 1.00 95.56 129 GLU A N 1
ATOM 1097 C CA . GLU A 1 129 ? 8.566 -2.348 -4.572 1.00 95.56 129 GLU A CA 1
ATOM 1098 C C . GLU A 1 129 ? 8.015 -0.950 -4.280 1.00 95.56 129 GLU A C 1
ATOM 1100 O O . GLU A 1 129 ? 8.764 0.034 -4.242 1.00 95.56 129 GLU A O 1
ATOM 1105 N N . VAL A 1 130 ? 6.702 -0.872 -4.075 1.00 94.25 130 VAL A N 1
ATOM 1106 C CA . VAL A 1 130 ? 5.994 0.349 -3.692 1.00 94.25 130 VAL A CA 1
ATOM 1107 C C . VAL A 1 130 ? 4.824 0.015 -2.772 1.00 94.25 130 VAL A C 1
ATOM 1109 O O . VAL A 1 130 ? 4.044 -0.896 -3.041 1.00 94.25 130 VAL A O 1
ATOM 1112 N N . GLU A 1 131 ? 4.710 0.745 -1.667 1.00 93.75 131 GLU A N 1
ATOM 1113 C CA . GLU A 1 131 ? 3.614 0.581 -0.714 1.00 93.75 131 GLU A CA 1
ATOM 1114 C C . GLU A 1 131 ? 2.409 1.421 -1.151 1.00 93.75 131 GLU A C 1
ATOM 1116 O O . GLU A 1 131 ? 2.495 2.647 -1.278 1.00 93.75 131 GLU A O 1
ATOM 1121 N N . LEU A 1 132 ? 1.278 0.754 -1.378 1.00 93.69 132 LEU A N 1
ATOM 1122 C CA . LEU A 1 132 ? 0.009 1.381 -1.727 1.00 93.69 132 LEU A CA 1
ATOM 1123 C C . LEU A 1 132 ? -1.022 1.118 -0.629 1.00 93.69 132 LEU A C 1
ATOM 1125 O O . LEU A 1 132 ? -1.156 0.004 -0.127 1.00 93.69 132 LEU A O 1
ATOM 1129 N N . LEU A 1 133 ? -1.778 2.156 -0.297 1.00 93.56 133 LEU A N 1
ATOM 1130 C CA . LEU A 1 133 ? -2.926 2.104 0.591 1.00 93.56 133 LEU A CA 1
ATOM 1131 C C . LEU A 1 133 ? -4.198 1.939 -0.241 1.00 93.56 133 LEU A C 1
ATOM 1133 O O . LEU A 1 133 ? -4.532 2.795 -1.057 1.00 93.56 133 LEU A O 1
ATOM 1137 N N . ARG A 1 134 ? -4.933 0.861 -0.007 1.00 93.81 134 ARG A N 1
ATOM 1138 C CA . ARG A 1 134 ? -6.306 0.673 -0.458 1.00 93.81 134 ARG A CA 1
ATOM 1139 C C . ARG A 1 134 ? -7.250 1.407 0.491 1.00 93.81 134 ARG A C 1
ATOM 1141 O O . ARG A 1 134 ? -7.263 1.111 1.682 1.00 93.81 134 ARG A O 1
ATOM 1148 N N . LYS A 1 135 ? -8.074 2.311 -0.039 1.00 92.56 135 LYS A N 1
ATOM 1149 C CA . LYS A 1 135 ? -9.157 2.968 0.705 1.00 92.56 135 LYS A CA 1
ATOM 1150 C C . LYS A 1 135 ? -10.508 2.546 0.145 1.00 92.56 135 LYS A C 1
ATOM 1152 O O . LYS A 1 135 ? -10.692 2.496 -1.073 1.00 92.56 135 LYS A O 1
ATOM 1157 N N . VAL A 1 136 ? -11.450 2.275 1.041 1.00 87.06 136 VAL A N 1
ATOM 1158 C CA . VAL A 1 136 ? -12.862 2.088 0.695 1.00 87.06 136 VAL A CA 1
ATOM 1159 C C . VAL A 1 136 ? -13.543 3.450 0.772 1.00 87.06 136 VAL A C 1
ATOM 1161 O O . VAL A 1 136 ? -13.452 4.134 1.788 1.00 87.06 136 VAL A O 1
ATOM 1164 N N . THR A 1 137 ? -14.179 3.860 -0.320 1.00 83.75 137 THR A N 1
ATOM 1165 C CA . THR A 1 137 ? -14.903 5.131 -0.440 1.00 83.75 137 THR A CA 1
ATOM 1166 C C . THR A 1 137 ? -16.345 4.873 -0.862 1.00 83.75 137 THR A C 1
ATOM 1168 O O . THR A 1 137 ? -16.668 3.785 -1.346 1.00 83.75 137 THR A O 1
ATOM 1171 N N . ASP A 1 138 ? -17.195 5.895 -0.780 1.00 81.88 138 ASP A N 1
ATOM 1172 C CA . ASP A 1 138 ? -18.576 5.842 -1.285 1.00 81.88 138 ASP A CA 1
ATOM 1173 C C . ASP A 1 138 ? -18.653 5.534 -2.792 1.00 81.88 138 ASP A C 1
ATOM 1175 O O . ASP A 1 138 ? -19.669 5.051 -3.291 1.00 81.88 138 ASP A O 1
ATOM 1179 N N . HIS A 1 139 ? -17.568 5.785 -3.531 1.00 84.12 139 HIS A N 1
ATOM 1180 C CA . HIS A 1 139 ? -17.444 5.511 -4.964 1.00 84.12 139 HIS A CA 1
ATOM 1181 C C . HIS A 1 139 ? -16.735 4.184 -5.271 1.00 84.12 139 HIS A C 1
ATOM 1183 O O . HIS A 1 139 ? -16.421 3.904 -6.427 1.00 84.12 139 HIS A O 1
ATOM 1189 N N . GLY A 1 140 ? -16.488 3.359 -4.251 1.00 84.94 140 GLY A N 1
ATOM 1190 C CA . GLY A 1 140 ? -15.795 2.083 -4.371 1.00 84.94 140 GLY A CA 1
ATOM 1191 C C . GLY A 1 140 ? -14.355 2.138 -3.869 1.00 84.94 140 GLY A C 1
ATOM 1192 O O . GLY A 1 140 ? -13.980 2.972 -3.043 1.00 84.94 140 GLY A O 1
ATOM 1193 N N . ILE A 1 141 ? -13.547 1.193 -4.342 1.00 88.31 141 ILE A N 1
ATOM 1194 C CA . ILE A 1 141 ? -12.165 1.017 -3.899 1.00 88.31 141 ILE A CA 1
ATOM 1195 C C . ILE A 1 141 ? -11.242 1.914 -4.722 1.00 88.31 141 ILE A C 1
ATOM 1197 O O . ILE A 1 141 ? -11.270 1.879 -5.950 1.00 88.31 141 ILE A O 1
ATOM 1201 N N . ILE A 1 142 ? -10.372 2.654 -4.038 1.00 90.38 142 ILE A N 1
ATOM 1202 C CA . ILE A 1 142 ? -9.249 3.358 -4.659 1.00 90.38 142 ILE A CA 1
ATOM 1203 C C . ILE A 1 142 ? -7.938 2.906 -4.029 1.00 90.38 142 ILE A C 1
ATOM 1205 O O . ILE A 1 142 ? -7.892 2.514 -2.861 1.00 90.38 142 ILE A O 1
ATOM 1209 N N . PHE A 1 143 ? -6.855 3.008 -4.789 1.00 91.31 143 PHE A N 1
ATOM 1210 C CA . PHE A 1 143 ? -5.511 2.952 -4.234 1.00 91.31 143 PHE A CA 1
ATOM 1211 C C . PHE A 1 143 ? -4.976 4.373 -4.106 1.00 91.31 143 PHE A C 1
ATOM 1213 O O . PHE A 1 143 ? -5.331 5.254 -4.884 1.00 91.31 143 PHE A O 1
ATOM 1220 N N . VAL A 1 144 ? -4.129 4.604 -3.114 1.00 88.81 144 VAL A N 1
ATOM 1221 C CA . VAL A 1 144 ? -3.340 5.822 -2.979 1.00 88.81 144 VAL A CA 1
ATOM 1222 C C . VAL A 1 144 ? -1.920 5.437 -2.571 1.00 88.81 144 VAL A C 1
ATOM 1224 O O . VAL A 1 144 ? -1.720 4.466 -1.842 1.00 88.81 144 VAL A O 1
ATOM 1227 N N . PRO A 1 145 ? -0.905 6.156 -3.042 1.00 79.69 145 PRO A N 1
ATOM 1228 C CA . PRO A 1 145 ? 0.473 5.882 -2.666 1.00 79.69 145 PRO A CA 1
ATOM 1229 C C . PRO A 1 145 ? 0.708 6.258 -1.204 1.00 79.69 145 PRO A C 1
ATOM 1231 O O . PRO A 1 145 ? 0.317 7.336 -0.754 1.00 79.69 145 PRO A O 1
ATOM 1234 N N . TYR A 1 146 ? 1.394 5.387 -0.465 1.00 73.56 146 TYR A N 1
ATOM 1235 C CA . TYR A 1 146 ? 1.845 5.705 0.881 1.00 73.56 146 TYR A CA 1
ATOM 1236 C C . TYR A 1 146 ? 3.317 6.123 0.835 1.00 73.56 146 TYR A C 1
ATOM 1238 O O . TYR A 1 146 ? 4.216 5.327 0.572 1.00 73.56 146 TYR A O 1
ATOM 1246 N N . GLY A 1 147 ? 3.564 7.425 0.995 1.00 68.88 147 GLY A N 1
ATOM 1247 C CA . GLY A 1 147 ? 4.908 8.011 0.955 1.00 68.88 147 GLY A CA 1
ATOM 1248 C C . GLY A 1 147 ? 5.580 8.077 -0.427 1.00 68.88 147 GLY A C 1
ATOM 1249 O O . GLY A 1 147 ? 6.688 8.599 -0.501 1.00 68.88 147 GLY A O 1
ATOM 1250 N N . TYR A 1 148 ? 4.948 7.584 -1.505 1.00 63.53 148 TYR A N 1
ATOM 1251 C CA . TYR A 1 148 ? 5.471 7.573 -2.893 1.00 63.53 148 TYR A CA 1
ATOM 1252 C C . TYR A 1 148 ? 6.866 6.942 -3.065 1.00 63.53 148 TYR A C 1
ATOM 1254 O O . TYR A 1 148 ? 7.564 7.189 -4.049 1.00 63.53 148 TYR A O 1
ATOM 1262 N N . GLN A 1 149 ? 7.319 6.117 -2.122 1.00 83.25 149 GLN A N 1
ATOM 1263 C CA . GLN A 1 149 ? 8.697 5.639 -2.153 1.00 83.25 149 GLN A CA 1
ATOM 1264 C C . GLN A 1 149 ? 8.800 4.333 -2.924 1.00 83.25 149 GLN A C 1
ATOM 1266 O O . GLN A 1 149 ? 8.616 3.255 -2.360 1.00 83.25 149 GLN A O 1
ATOM 1271 N N . ILE A 1 150 ? 9.198 4.426 -4.192 1.00 92.88 150 ILE A N 1
ATOM 1272 C CA . ILE A 1 150 ? 9.791 3.265 -4.848 1.00 92.88 150 ILE A CA 1
ATOM 1273 C C . ILE A 1 150 ? 11.087 2.911 -4.126 1.00 92.88 150 ILE A C 1
ATOM 1275 O O . ILE A 1 150 ? 11.898 3.776 -3.756 1.00 92.88 150 ILE A O 1
ATOM 1279 N N . ASN A 1 151 ? 11.278 1.615 -3.921 1.00 94.19 151 ASN A N 1
ATOM 1280 C CA . ASN A 1 151 ? 12.505 1.028 -3.416 1.00 94.19 151 ASN A CA 1
ATOM 1281 C C . ASN A 1 151 ? 12.863 -0.220 -4.222 1.00 94.19 151 ASN A C 1
ATOM 1283 O O . ASN A 1 151 ? 12.072 -0.695 -5.033 1.00 94.19 151 ASN A O 1
ATOM 1287 N N . LYS A 1 152 ? 14.074 -0.743 -4.017 1.00 95.31 152 LYS A N 1
ATOM 1288 C CA . LYS A 1 152 ? 14.415 -2.084 -4.501 1.00 95.31 152 LYS A CA 1
ATOM 1289 C C . LYS A 1 152 ? 13.728 -3.114 -3.609 1.00 95.31 152 LYS A C 1
ATOM 1291 O O . LYS A 1 152 ? 13.596 -2.881 -2.411 1.00 95.31 152 LYS A O 1
ATOM 1296 N N . LYS A 1 153 ? 13.329 -4.244 -4.190 1.00 94.12 153 LYS A N 1
ATOM 1297 C CA . LYS A 1 153 ? 12.654 -5.329 -3.474 1.00 94.12 153 LYS A CA 1
ATOM 1298 C C . LYS A 1 153 ? 13.442 -5.750 -2.223 1.00 94.12 153 LYS A C 1
ATOM 1300 O O . LYS A 1 153 ? 14.647 -5.985 -2.307 1.00 94.12 153 LYS A O 1
ATOM 1305 N N . GLY A 1 154 ? 12.750 -5.870 -1.091 1.00 90.75 154 GLY A N 1
ATOM 1306 C CA . GLY A 1 154 ? 13.297 -6.247 0.217 1.00 90.75 154 GLY A CA 1
ATOM 1307 C C . GLY A 1 154 ? 13.637 -5.067 1.134 1.00 90.75 154 GLY A C 1
ATOM 1308 O O . GLY A 1 154 ? 13.959 -5.265 2.307 1.00 90.75 154 GLY A O 1
ATOM 1309 N N . ASP A 1 155 ? 13.561 -3.835 0.638 1.00 91.38 155 ASP A N 1
ATOM 1310 C CA . ASP A 1 155 ? 13.897 -2.637 1.403 1.00 91.38 155 ASP A CA 1
ATOM 1311 C C . ASP A 1 155 ? 12.873 -2.330 2.507 1.00 91.38 155 ASP A C 1
ATOM 1313 O O . ASP A 1 155 ? 13.245 -1.941 3.617 1.00 91.38 155 ASP A O 1
ATOM 1317 N N . TRP A 1 156 ? 11.595 -2.563 2.228 1.00 90.00 156 TRP A N 1
ATOM 1318 C CA . TRP A 1 156 ? 10.471 -2.357 3.122 1.00 90.00 156 TRP A CA 1
ATOM 1319 C C . TRP A 1 156 ? 10.583 -3.281 4.333 1.00 90.00 156 TRP A C 1
ATOM 1321 O O . TRP A 1 156 ? 10.574 -2.794 5.463 1.00 90.00 156 TRP A O 1
ATOM 1331 N N . HIS A 1 157 ? 10.812 -4.581 4.110 1.00 86.12 157 HIS A N 1
ATOM 1332 C CA . HIS A 1 157 ? 11.014 -5.555 5.189 1.00 86.12 157 HIS A CA 1
ATOM 1333 C C . HIS A 1 157 ? 12.246 -5.232 6.039 1.00 86.12 157 HIS A C 1
ATOM 1335 O O . HIS A 1 157 ? 12.222 -5.387 7.258 1.00 86.12 157 HIS A O 1
ATOM 1341 N N . ARG A 1 158 ? 13.319 -4.736 5.410 1.00 86.31 158 ARG A N 1
ATOM 1342 C CA . ARG A 1 158 ? 14.536 -4.313 6.113 1.00 86.31 158 ARG A CA 1
ATOM 1343 C C . ARG A 1 158 ? 14.292 -3.103 7.018 1.00 86.31 158 ARG A C 1
ATOM 1345 O O . ARG A 1 158 ? 14.885 -3.025 8.090 1.00 86.31 158 ARG A O 1
ATOM 1352 N N . ARG A 1 159 ? 13.460 -2.150 6.586 1.00 83.75 159 ARG A N 1
ATOM 1353 C CA . ARG A 1 159 ? 13.162 -0.921 7.341 1.00 83.75 159 ARG A CA 1
ATOM 1354 C C . ARG A 1 159 ? 12.064 -1.093 8.383 1.00 83.75 159 ARG A C 1
ATOM 1356 O O . ARG A 1 159 ? 12.100 -0.392 9.390 1.00 83.75 159 ARG A O 1
ATOM 1363 N N . HIS A 1 160 ? 11.123 -2.007 8.169 1.00 77.94 160 HIS A N 1
ATOM 1364 C CA . HIS A 1 160 ? 9.959 -2.163 9.040 1.00 77.94 160 HIS A CA 1
ATOM 1365 C C . HIS A 1 160 ? 9.755 -3.607 9.530 1.00 77.94 160 HIS A C 1
ATOM 1367 O O . HIS A 1 160 ? 8.656 -4.156 9.388 1.00 77.9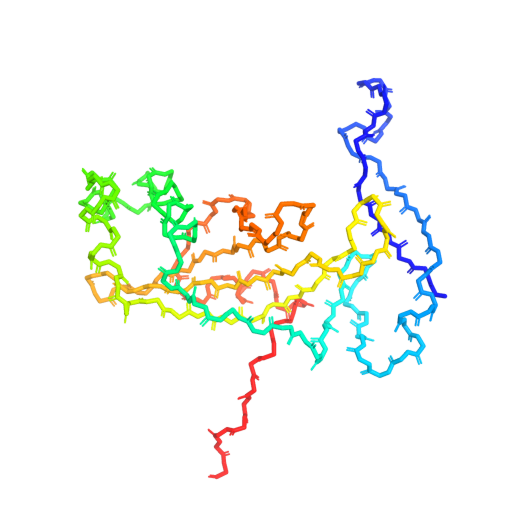4 160 HIS A O 1
ATOM 1373 N N . PRO A 1 161 ? 10.774 -4.223 10.163 1.00 64.56 161 PRO A N 1
ATOM 1374 C CA . PRO A 1 161 ? 10.728 -5.631 10.563 1.00 64.56 161 PRO A CA 1
ATOM 1375 C C . PRO A 1 161 ? 9.597 -5.945 11.556 1.00 64.56 161 PRO A C 1
ATOM 1377 O O . PRO A 1 161 ? 9.135 -7.078 11.620 1.00 64.56 161 PRO A O 1
ATOM 1380 N N . SER A 1 162 ? 9.125 -4.951 12.317 1.00 64.56 162 SER A N 1
ATOM 1381 C CA . SER A 1 162 ? 8.050 -5.093 13.305 1.00 64.56 162 SER A CA 1
ATOM 1382 C C . SER A 1 162 ? 6.643 -4.823 12.762 1.00 64.56 162 SER A C 1
ATOM 1384 O O . SER A 1 162 ? 5.676 -5.047 13.482 1.00 64.56 162 SER A O 1
ATOM 1386 N N . THR A 1 163 ? 6.499 -4.359 11.515 1.00 61.53 163 THR A N 1
ATOM 1387 C CA . THR A 1 163 ? 5.186 -3.985 10.937 1.00 61.53 163 THR A CA 1
ATOM 1388 C C . THR A 1 163 ? 4.533 -5.095 10.097 1.00 61.53 163 THR A C 1
ATOM 1390 O O . THR A 1 163 ? 3.568 -4.833 9.388 1.00 61.53 163 THR A O 1
ATOM 1393 N N . TYR A 1 164 ? 5.091 -6.310 10.202 1.00 62.28 164 TYR A N 1
ATOM 1394 C CA . TYR A 1 164 ? 4.694 -7.621 9.664 1.00 62.28 164 TYR A CA 1
ATOM 1395 C C . TYR A 1 164 ? 3.793 -7.672 8.418 1.00 62.28 164 TYR A C 1
ATOM 1397 O O . TYR A 1 164 ? 2.587 -7.487 8.502 1.00 62.28 164 TYR A O 1
ATOM 1405 N N . SER A 1 165 ? 4.408 -8.109 7.310 1.00 49.06 165 SER A N 1
ATOM 1406 C CA . SER A 1 165 ? 3.791 -8.863 6.205 1.00 49.06 165 SER A CA 1
ATOM 1407 C C . SER A 1 165 ? 3.579 -10.324 6.641 1.00 49.06 165 SER A C 1
ATOM 1409 O O . SER A 1 165 ? 4.44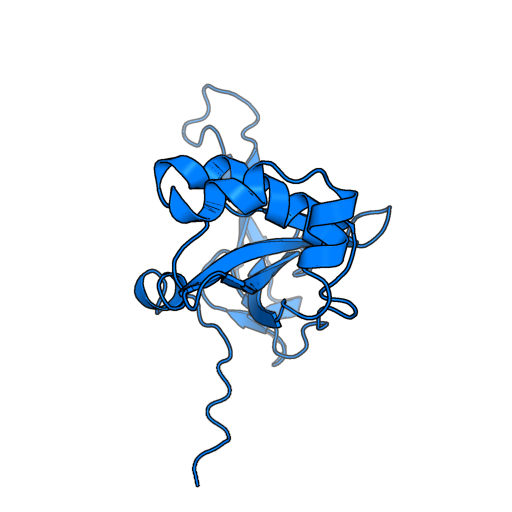3 -10.911 7.302 1.00 49.06 165 SER A O 1
ATOM 1411 N N . TYR A 1 166 ? 2.445 -10.930 6.271 1.00 48.72 166 TYR A N 1
ATOM 1412 C CA . TYR A 1 166 ? 2.243 -12.382 6.349 1.00 48.72 166 TYR A CA 1
ATOM 1413 C C . TYR A 1 166 ? 3.011 -13.045 5.196 1.00 48.72 166 TYR A C 1
ATOM 1415 O O . TYR A 1 166 ? 2.418 -13.496 4.216 1.00 48.72 166 TYR A O 1
ATOM 1423 N N . PHE A 1 167 ? 4.342 -13.111 5.297 1.00 42.16 167 PHE A N 1
ATOM 1424 C CA . PHE A 1 167 ? 5.108 -14.022 4.453 1.00 42.16 167 PHE A CA 1
ATOM 1425 C C . PHE A 1 167 ? 4.875 -15.431 4.992 1.00 42.16 167 PHE A C 1
ATOM 1427 O O . PHE A 1 167 ? 5.441 -15.858 5.999 1.00 42.16 167 PHE A O 1
ATOM 1434 N N . ASN A 1 168 ? 3.931 -16.121 4.364 1.00 35.31 168 ASN A N 1
ATOM 1435 C CA . ASN A 1 168 ? 3.624 -17.507 4.649 1.00 35.31 168 ASN A CA 1
ATOM 1436 C C . ASN A 1 168 ? 4.823 -18.348 4.195 1.00 35.31 168 ASN A C 1
ATOM 1438 O O . ASN A 1 168 ? 4.878 -18.785 3.048 1.00 35.31 168 ASN A O 1
ATOM 1442 N N . ASP A 1 169 ? 5.770 -18.601 5.094 1.00 32.34 169 ASP A N 1
ATOM 1443 C CA . ASP A 1 169 ? 6.851 -19.578 4.913 1.00 32.34 169 ASP A CA 1
ATOM 1444 C C . ASP A 1 169 ? 6.299 -21.019 5.029 1.00 32.34 169 ASP A C 1
ATOM 1446 O O . ASP A 1 169 ? 6.823 -21.895 5.710 1.00 32.34 169 ASP A O 1
ATOM 1450 N N . ARG A 1 170 ? 5.161 -21.275 4.371 1.00 31.56 170 ARG A N 1
ATOM 1451 C CA . ARG A 1 170 ? 4.563 -22.602 4.195 1.00 31.56 170 ARG A CA 1
ATOM 1452 C C . ARG A 1 170 ? 4.932 -23.175 2.834 1.00 31.56 170 ARG A C 1
ATOM 1454 O O . ARG A 1 170 ? 4.068 -23.685 2.141 1.00 31.56 170 ARG A O 1
ATOM 1461 N N . HIS A 1 171 ? 6.203 -23.118 2.460 1.00 33.72 171 HIS A N 1
ATOM 1462 C CA . HIS A 1 171 ? 6.775 -24.041 1.482 1.00 33.72 171 HIS A CA 1
ATOM 1463 C C . HIS A 1 171 ? 8.268 -24.206 1.757 1.00 33.72 171 HIS A C 1
ATOM 1465 O O . HIS A 1 171 ? 9.084 -23.588 1.087 1.00 33.72 171 HIS A O 1
ATOM 1471 N N . SER A 1 172 ? 8.604 -25.036 2.749 1.00 30.34 172 SER A N 1
ATOM 1472 C CA . SER A 1 172 ? 9.840 -25.835 2.830 1.00 30.34 172 SER A CA 1
ATOM 1473 C C . SER A 1 172 ? 9.722 -26.811 4.012 1.00 30.34 172 SER A C 1
ATOM 1475 O O . SER A 1 172 ? 10.291 -26.582 5.075 1.00 30.34 172 SER A O 1
ATOM 1477 N N . ASN A 1 173 ? 8.914 -27.862 3.832 1.00 30.97 173 ASN A N 1
ATOM 1478 C CA . ASN A 1 173 ? 9.176 -29.162 4.460 1.00 30.97 173 ASN A CA 1
ATOM 1479 C C . ASN A 1 173 ? 10.052 -29.958 3.496 1.00 30.97 173 ASN A C 1
ATOM 1481 O O . ASN A 1 173 ? 9.750 -29.876 2.281 1.00 30.97 173 ASN A O 1
#

Sequence (173 aa):
QQMAILVISDSENDLDYPNKRKWFDASRWLSTSQYIKIDDFYLLNLKYHPVDNVNDAGIIVILHFAIRDAIKKFPELLKLSQMDNKDFFHFMQNKLSNEYLRTKFNEDTLEPTDDYFLFFFTYNEISYEVELLRKVTDHGIIFVPYGYQINKKGDWHRRHPSTYSYFNDRHSN

Secondary structure (DSSP, 8-state):
-EEEEEEE-S-TTSTTTTEEEEEEE-HHHHTSTTEEE-SSSEEEETTPPP-S-TT-HHHHHHHHHHHHHHTTT-GGGHHHHTS-HHHHHHHHTT-EEEEEEEEE--TTT--S-EEEEEEEEEETTEEEEEEEEEEEETTEEEEEESTT--EETTHHHHH-TTS----------

Organism: Salmonella enterica (NCBI:txid28901)

Foldseek 3Di:
DKAWDWDADPDPPDPPPRTDIDMDDPCVPCVDPQWDDLDRFWTAGNPDDDDPDCLDLQNQVQVLVLLLVCCVVPVVSVVLNPDDSVRNSVVCVPQKDKFWFIFGADPPPRDRAWTKMWMWGDDPNWIKIFIWIWDQDPVGIHIHGDVSDIDTPPVCCVVCVSSDTPPPPPPDD